Protein AF-A0A944II50-F1 (afdb_monomer)

Nearest PDB structures (foldseek):
  5oeb-assembly3_C  TM=6.069E-01  e=7.121E-01  Deep-sea thermophilic phage D6E
  5oeb-assembly6_F  TM=6.079E-01  e=7.121E-01  Deep-sea thermophilic phage D6E
  4qtq-assembly1_A  TM=7.076E-01  e=1.436E+00  Xanthomonas citri pv. citri str. 306
  5oea-assembly3_C  TM=6.097E-01  e=1.044E+00  Deep-sea thermophilic phage D6E
  8g5k-assembly1_B  TM=6.369E-01  e=2.549E+00  Homo sapiens

Solvent-accessible surface area (backbone atoms only — not comparable to full-atom values): 5826 Å² total; per-residue (Å²): 132,56,74,66,54,43,37,75,70,63,20,70,86,68,63,90,62,44,46,80,47,80,42,83,42,84,99,54,29,38,35,25,32,36,29,38,66,48,99,87,57,68,42,83,69,27,60,26,70,37,54,48,96,81,46,98,42,69,67,59,39,50,27,50,18,40,44,53,12,49,52,51,35,51,53,50,54,51,50,50,53,55,49,61,70,44,53,87,70,66,74,88,86,52,92,85,65,78,131

Secondary structure (DSSP, 8-state):
--HHHHHHTTPPP--TTEEEEEEEETTTEEEEEEEE--SSS-EEEEEEEEEGGG-S-HHHHHHHHHHHHHHHHHHHHHHHHHHHHHGGG-S---TT---

Mean predicted aligned error: 6.26 Å

Structure (mmCIF, N/CA/C/O backbone):
data_AF-A0A944II50-F1
#
_entry.id   AF-A0A944II50-F1
#
loop_
_atom_site.group_PDB
_atom_site.id
_atom_site.type_symbol
_atom_site.label_atom_id
_atom_site.label_alt_id
_atom_site.label_comp_id
_atom_site.label_asym_id
_atom_site.label_entity_id
_atom_site.label_seq_id
_atom_site.pdbx_PDB_ins_code
_atom_site.Cartn_x
_atom_site.Cartn_y
_atom_site.Cartn_z
_atom_site.occupancy
_atom_site.B_iso_or_equiv
_atom_site.auth_seq_id
_atom_site.auth_comp_id
_atom_site.auth_asym_id
_atom_site.auth_atom_id
_atom_site.pdbx_PDB_model_num
ATOM 1 N N . MET A 1 1 ? -0.038 9.306 -16.332 1.00 72.31 1 MET A N 1
ATOM 2 C CA . MET A 1 1 ? -0.564 7.952 -16.100 1.00 72.31 1 MET A CA 1
ATOM 3 C C . MET A 1 1 ? -1.698 8.065 -15.104 1.00 72.31 1 MET A C 1
ATOM 5 O O . MET A 1 1 ? -1.490 8.585 -14.011 1.00 72.31 1 MET A O 1
ATOM 9 N N . SER A 1 2 ? -2.900 7.718 -15.535 1.00 89.12 2 SER A N 1
ATOM 10 C CA . SER A 1 2 ? -4.102 7.690 -14.711 1.00 89.12 2 SER A CA 1
ATOM 11 C C . SER A 1 2 ? -4.146 6.419 -13.850 1.00 89.12 2 SER A C 1
ATOM 13 O O . SER A 1 2 ? -3.376 5.482 -14.064 1.00 89.12 2 SER A O 1
ATOM 15 N N . MET A 1 3 ? -5.071 6.367 -12.888 1.00 89.06 3 MET A N 1
ATOM 16 C CA . MET A 1 3 ? -5.393 5.128 -12.166 1.00 89.06 3 MET A CA 1
ATOM 17 C C . MET A 1 3 ? -5.808 4.011 -13.137 1.00 89.06 3 MET A C 1
ATOM 19 O O . MET A 1 3 ? -5.380 2.872 -12.981 1.00 89.06 3 MET A O 1
ATOM 23 N N . ALA A 1 4 ? -6.594 4.351 -14.165 1.00 91.75 4 ALA A N 1
ATOM 24 C CA . ALA A 1 4 ? -7.055 3.400 -15.171 1.00 91.75 4 ALA A CA 1
ATOM 25 C C . ALA A 1 4 ? -5.889 2.819 -15.983 1.00 91.75 4 ALA A C 1
ATOM 27 O O . ALA A 1 4 ? -5.878 1.624 -16.257 1.00 91.75 4 ALA A O 1
ATOM 28 N N . ASP A 1 5 ? -4.878 3.633 -16.296 1.00 93.94 5 ASP A N 1
ATOM 29 C CA . ASP A 1 5 ? -3.687 3.178 -17.021 1.00 93.94 5 ASP A CA 1
ATOM 30 C C . ASP A 1 5 ? -2.889 2.162 -16.185 1.00 93.94 5 ASP A C 1
ATOM 32 O O . ASP A 1 5 ? -2.428 1.153 -16.711 1.00 93.94 5 ASP A O 1
ATOM 36 N N . LEU A 1 6 ? -2.752 2.399 -14.872 1.00 92.88 6 LEU A N 1
ATOM 37 C CA . LEU A 1 6 ? -2.079 1.464 -13.963 1.00 92.88 6 LEU A CA 1
ATOM 38 C C . LEU A 1 6 ? -2.839 0.138 -13.853 1.00 92.88 6 LEU A C 1
ATOM 40 O O . LEU A 1 6 ? -2.221 -0.925 -13.875 1.00 92.88 6 LEU A O 1
ATOM 44 N N . VAL A 1 7 ? -4.169 0.193 -13.751 1.00 93.94 7 VAL A N 1
ATOM 45 C CA . VAL A 1 7 ? -5.015 -1.009 -13.704 1.00 93.94 7 VAL A CA 1
ATOM 46 C C . VAL A 1 7 ? -4.939 -1.777 -15.024 1.00 93.94 7 VAL A C 1
ATOM 48 O O . VAL A 1 7 ? -4.747 -2.991 -15.011 1.00 93.94 7 VAL A O 1
ATOM 51 N N . ALA A 1 8 ? -4.979 -1.081 -16.163 1.00 95.81 8 ALA A N 1
ATOM 52 C CA . ALA A 1 8 ? -4.788 -1.685 -17.481 1.00 95.81 8 ALA A CA 1
ATOM 53 C C . ALA A 1 8 ? -3.402 -2.341 -17.631 1.00 95.81 8 ALA A C 1
ATOM 55 O O . ALA A 1 8 ? -3.281 -3.374 -18.285 1.00 95.81 8 ALA A O 1
ATOM 56 N N . ALA A 1 9 ? -2.373 -1.793 -16.976 1.00 94.19 9 ALA A N 1
ATOM 57 C CA . ALA A 1 9 ? -1.037 -2.385 -16.896 1.00 94.19 9 ALA A CA 1
ATOM 58 C C . ALA A 1 9 ? -0.939 -3.570 -15.906 1.00 94.19 9 ALA A C 1
ATOM 60 O O . ALA A 1 9 ? 0.105 -4.212 -15.804 1.00 94.19 9 ALA A O 1
ATOM 61 N N . GLY A 1 10 ? -2.013 -3.892 -15.177 1.00 95.88 10 GLY A N 1
ATOM 62 C CA . GLY A 1 10 ? -2.092 -5.041 -14.273 1.00 95.88 10 GLY A CA 1
ATOM 63 C C . GLY A 1 10 ? -1.864 -4.721 -12.794 1.00 95.88 10 GLY A C 1
ATOM 64 O O . GLY A 1 10 ? -1.607 -5.648 -12.009 1.00 95.88 10 GLY A O 1
ATOM 65 N N . ALA A 1 11 ? -1.932 -3.445 -12.401 1.00 96.44 11 ALA A N 1
ATOM 66 C CA . ALA A 1 11 ? -2.069 -3.068 -10.999 1.00 96.44 11 ALA A CA 1
ATOM 67 C C . ALA A 1 11 ? -3.472 -3.450 -10.479 1.00 96.44 11 ALA A C 1
ATOM 69 O O . ALA A 1 11 ? -4.441 -3.387 -11.234 1.00 96.44 11 ALA A O 1
ATOM 70 N N . PRO A 1 12 ? -3.612 -3.836 -9.201 1.00 96.69 12 PRO A N 1
ATOM 71 C CA . PRO A 1 12 ? -4.924 -4.087 -8.614 1.00 96.69 12 PRO A CA 1
ATOM 72 C C . PRO A 1 12 ? -5.816 -2.840 -8.612 1.00 96.69 12 PRO A C 1
ATOM 74 O O . PRO A 1 12 ? -5.341 -1.721 -8.420 1.00 96.69 12 PRO A O 1
ATOM 77 N N . GLU A 1 13 ? -7.125 -3.037 -8.746 1.00 96.25 13 GLU A N 1
ATOM 78 C CA . GLU A 1 13 ? -8.083 -1.992 -8.390 1.00 96.25 13 GLU A CA 1
ATOM 79 C C . GLU A 1 13 ? -8.056 -1.746 -6.876 1.00 96.25 13 GLU A C 1
ATOM 81 O O . GLU A 1 13 ? -7.786 -2.647 -6.076 1.00 96.25 13 GLU A O 1
ATOM 86 N N . LEU A 1 14 ? -8.323 -0.502 -6.482 1.00 94.25 14 LEU A N 1
ATOM 87 C CA . LEU A 1 14 ? -8.368 -0.089 -5.084 1.00 94.25 14 LEU A CA 1
ATOM 88 C C . LEU A 1 14 ? -9.811 0.226 -4.666 1.00 94.25 14 LEU A C 1
ATOM 90 O O . LEU A 1 14 ? -10.623 0.583 -5.520 1.00 94.25 14 LEU A O 1
ATOM 94 N N . PRO A 1 15 ? -10.133 0.133 -3.361 1.00 92.62 15 PRO A N 1
ATOM 95 C CA . PRO A 1 15 ? -11.413 0.589 -2.832 1.00 92.62 15 PRO A CA 1
ATOM 96 C C . PRO A 1 15 ? -11.717 2.045 -3.197 1.00 92.62 15 PRO A C 1
ATOM 98 O O . PRO A 1 15 ? -10.814 2.855 -3.423 1.00 92.62 15 PRO A O 1
ATOM 101 N N . GLU A 1 16 ? -13.002 2.393 -3.188 1.00 92.81 16 GLU A N 1
ATOM 102 C CA . GLU A 1 16 ? -13.439 3.769 -3.409 1.00 92.81 16 GLU A CA 1
ATOM 103 C C . GLU A 1 16 ? -12.759 4.739 -2.426 1.00 92.81 16 GLU A C 1
ATOM 105 O O . GLU A 1 16 ? -12.577 4.447 -1.243 1.00 92.81 16 GLU A O 1
ATOM 110 N N . GLY A 1 17 ? -12.349 5.902 -2.939 1.00 93.75 17 GLY A N 1
ATOM 111 C CA . GLY A 1 17 ? -11.618 6.910 -2.174 1.00 93.75 17 GLY A CA 1
ATOM 112 C C . GLY A 1 17 ? -10.135 6.592 -1.973 1.00 93.75 17 GLY A C 1
ATOM 113 O O . GLY A 1 17 ? -9.439 7.383 -1.340 1.00 93.75 17 GLY A O 1
ATOM 114 N N . TRP A 1 18 ? -9.614 5.474 -2.486 1.00 95.75 18 TRP A N 1
ATOM 115 C CA . TRP A 1 18 ? -8.182 5.166 -2.456 1.00 95.75 18 TRP A CA 1
ATOM 116 C C . TRP A 1 18 ? -7.533 5.378 -3.828 1.00 95.75 18 TRP A C 1
ATOM 118 O O . TRP A 1 18 ? -8.176 5.255 -4.867 1.00 95.75 18 TRP A O 1
ATOM 128 N N . PHE A 1 19 ? -6.241 5.705 -3.845 1.00 96.56 19 PHE A N 1
ATOM 129 C CA . PHE A 1 19 ? -5.486 5.929 -5.079 1.00 96.56 19 PHE A CA 1
ATOM 130 C C . PHE A 1 19 ? -3.999 5.599 -4.926 1.00 96.56 19 PHE A C 1
ATOM 132 O O . PHE A 1 19 ? -3.442 5.648 -3.825 1.00 96.56 19 PHE A O 1
ATOM 139 N N . TYR A 1 20 ? -3.340 5.301 -6.048 1.00 96.94 20 TYR A N 1
ATOM 140 C CA . TYR A 1 20 ? -1.888 5.147 -6.101 1.00 96.94 20 TYR A CA 1
ATOM 141 C C . TYR A 1 20 ? -1.180 6.499 -6.213 1.00 96.94 20 TYR A C 1
ATOM 143 O O . TYR A 1 20 ? -1.574 7.368 -6.990 1.00 96.94 20 TYR A O 1
ATOM 151 N N . ARG A 1 21 ? -0.067 6.652 -5.495 1.00 96.25 21 ARG A N 1
ATOM 152 C CA . ARG A 1 21 ? 0.908 7.723 -5.705 1.00 96.25 21 ARG A CA 1
ATOM 153 C C . ARG A 1 21 ? 2.261 7.099 -6.014 1.00 96.25 21 ARG A C 1
ATOM 155 O O . ARG A 1 21 ? 2.876 6.486 -5.147 1.00 96.25 21 ARG A O 1
ATOM 162 N N . VAL A 1 22 ? 2.715 7.280 -7.248 1.00 95.19 22 VAL A N 1
ATOM 163 C CA . VAL A 1 22 ? 4.018 6.808 -7.725 1.00 95.19 22 VAL A CA 1
ATOM 164 C C . VAL A 1 22 ? 5.017 7.956 -7.624 1.00 95.19 22 VAL A C 1
ATOM 166 O O . VAL A 1 22 ? 4.767 9.047 -8.134 1.00 95.19 22 VAL A O 1
ATOM 169 N N . MET A 1 23 ? 6.138 7.732 -6.949 1.00 94.19 23 MET A N 1
ATOM 170 C CA . MET A 1 23 ? 7.194 8.725 -6.766 1.00 94.19 23 MET A CA 1
ATOM 171 C C . MET A 1 23 ? 8.546 8.100 -7.058 1.00 94.19 23 MET A C 1
ATOM 173 O O . MET A 1 23 ? 8.822 6.981 -6.639 1.00 94.19 23 MET A O 1
ATOM 177 N N . ARG A 1 24 ? 9.409 8.846 -7.742 1.00 91.06 24 ARG A N 1
ATOM 178 C CA . ARG A 1 24 ? 10.818 8.478 -7.860 1.00 91.06 24 ARG A CA 1
ATOM 179 C C . ARG A 1 24 ? 11.503 8.753 -6.523 1.00 91.06 24 ARG A C 1
ATOM 181 O O . ARG A 1 24 ? 11.356 9.848 -5.984 1.00 91.06 24 ARG A O 1
ATOM 188 N N . GLU A 1 25 ? 12.244 7.784 -6.005 1.00 85.44 25 GLU A N 1
ATOM 189 C CA . GLU A 1 25 ? 12.934 7.894 -4.718 1.00 85.44 25 GLU A CA 1
ATOM 190 C C . GLU A 1 25 ? 14.407 7.496 -4.887 1.00 85.44 25 GLU A C 1
ATOM 192 O O . GLU A 1 25 ? 14.702 6.478 -5.508 1.00 85.44 25 GLU A O 1
ATOM 197 N N . TYR A 1 26 ? 15.307 8.365 -4.405 1.00 68.19 26 TYR A N 1
ATOM 198 C CA . TYR A 1 26 ? 16.779 8.303 -4.452 1.00 68.19 26 TYR A CA 1
ATOM 199 C C . TYR A 1 26 ? 17.413 7.464 -5.585 1.00 68.19 26 TYR A C 1
ATOM 201 O O . TYR A 1 26 ? 17.591 6.254 -5.477 1.00 68.19 26 TYR A O 1
ATOM 209 N N . GLY A 1 27 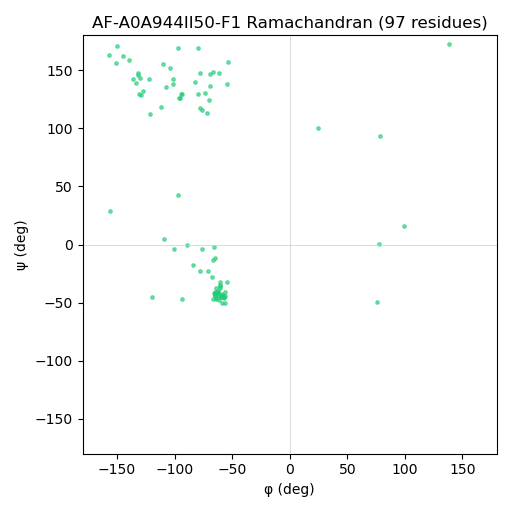? 17.870 8.147 -6.641 1.00 71.62 27 GLY A N 1
ATOM 210 C CA . GLY A 1 27 ? 18.871 7.655 -7.601 1.00 71.62 27 GLY A CA 1
ATOM 211 C C . GLY A 1 27 ? 18.394 6.630 -8.635 1.00 71.62 27 GLY A C 1
ATOM 212 O O . GLY A 1 27 ? 18.638 6.843 -9.819 1.00 71.62 27 GLY A O 1
ATOM 213 N N . ALA A 1 28 ? 17.705 5.562 -8.223 1.00 79.44 28 ALA A N 1
ATOM 214 C CA . ALA A 1 28 ? 17.450 4.400 -9.086 1.00 79.44 28 ALA A CA 1
ATOM 215 C C . ALA A 1 28 ? 16.216 3.564 -8.681 1.00 79.44 28 ALA A C 1
ATOM 217 O O . ALA A 1 28 ? 16.200 2.351 -8.879 1.00 79.44 28 ALA A O 1
ATOM 218 N N . GLY A 1 29 ? 15.195 4.159 -8.056 1.00 88.19 29 GLY A N 1
ATOM 219 C CA . GLY A 1 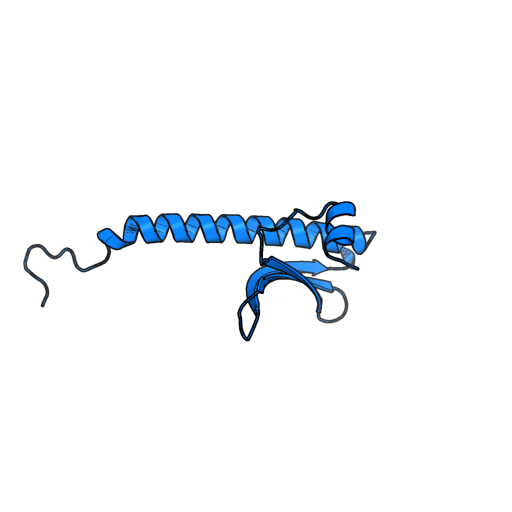29 ? 14.002 3.414 -7.649 1.00 88.19 29 GLY A CA 1
ATOM 220 C C . GLY A 1 29 ? 12.716 4.229 -7.624 1.00 88.19 29 GLY A C 1
ATOM 221 O O . GLY A 1 29 ? 12.712 5.457 -7.765 1.00 88.19 29 GLY A O 1
ATOM 222 N N . TYR A 1 30 ? 11.609 3.515 -7.434 1.00 93.81 30 TYR A N 1
ATOM 223 C CA . TYR A 1 30 ? 10.273 4.082 -7.315 1.00 93.81 30 TYR A CA 1
ATOM 224 C C . TYR A 1 30 ? 9.590 3.588 -6.046 1.00 93.81 30 TYR A C 1
ATOM 226 O O . TYR A 1 30 ? 9.529 2.391 -5.770 1.00 93.81 30 TYR A O 1
ATOM 234 N N . LYS A 1 31 ? 9.018 4.533 -5.303 1.00 95.44 31 LYS A N 1
ATOM 235 C CA . LYS A 1 31 ? 8.072 4.280 -4.222 1.00 95.44 31 LYS A CA 1
ATOM 236 C C . LYS A 1 31 ? 6.658 4.370 -4.775 1.00 95.44 31 LYS A C 1
ATOM 238 O O . LYS A 1 31 ? 6.289 5.364 -5.400 1.00 95.44 31 LYS A O 1
ATOM 243 N N . VAL A 1 32 ? 5.851 3.355 -4.503 1.00 96.88 32 VAL A N 1
ATOM 244 C CA . VAL A 1 32 ? 4.412 3.368 -4.758 1.00 96.88 32 VAL A CA 1
ATOM 245 C C . VAL A 1 32 ? 3.686 3.362 -3.426 1.00 96.88 32 VAL A C 1
ATOM 247 O O . VAL A 1 32 ? 3.811 2.425 -2.641 1.00 96.88 32 VAL A O 1
ATOM 250 N N . GLU A 1 33 ? 2.914 4.409 -3.176 1.00 97.38 33 GLU A N 1
ATOM 251 C CA . GLU A 1 33 ? 2.022 4.520 -2.027 1.00 97.38 33 GLU A CA 1
ATOM 252 C C . GLU A 1 33 ? 0.584 4.226 -2.453 1.00 97.38 33 GLU A C 1
ATOM 254 O O . GLU A 1 33 ? 0.141 4.670 -3.510 1.00 97.38 33 GLU A O 1
ATOM 259 N N . ILE A 1 34 ? -0.170 3.546 -1.595 1.00 97.44 34 ILE A N 1
ATOM 260 C CA . ILE A 1 34 ? -1.632 3.573 -1.603 1.00 97.44 34 ILE A CA 1
ATOM 261 C C . ILE A 1 34 ? -2.055 4.620 -0.592 1.00 97.44 34 ILE A C 1
ATOM 263 O O . ILE A 1 34 ? -1.652 4.569 0.576 1.00 97.44 34 ILE A O 1
ATOM 267 N N . ARG A 1 35 ? -2.876 5.565 -1.035 1.00 96.75 35 ARG A N 1
ATOM 268 C CA . ARG A 1 35 ? -3.371 6.655 -0.204 1.00 96.75 35 ARG A CA 1
ATOM 269 C C . ARG A 1 35 ? -4.886 6.651 -0.161 1.00 96.75 35 ARG A C 1
ATOM 271 O O . ARG A 1 35 ? -5.534 6.407 -1.167 1.00 96.75 35 ARG A O 1
ATOM 278 N N . GLU A 1 36 ? -5.424 6.966 1.004 1.00 95.81 36 GLU A N 1
ATOM 279 C CA . GLU A 1 36 ? -6.843 7.218 1.222 1.00 95.81 36 GLU A CA 1
ATOM 280 C C . GLU A 1 36 ? -7.092 8.724 1.115 1.00 95.81 36 GLU A C 1
ATOM 282 O O . GLU A 1 36 ? -6.384 9.538 1.724 1.00 95.81 36 GLU A O 1
ATOM 287 N N . GLN A 1 37 ? -8.072 9.107 0.307 1.00 95.12 37 GLN A N 1
ATOM 288 C CA . GLN A 1 37 ? -8.487 10.484 0.113 1.00 95.12 37 GLN A CA 1
ATOM 289 C C . GLN A 1 37 ? -9.215 10.975 1.367 1.00 95.12 37 GLN A C 1
ATOM 291 O O . GLN A 1 37 ? -10.298 10.512 1.708 1.00 95.12 37 GLN A O 1
ATOM 296 N N . GLY A 1 38 ? -8.607 11.933 2.064 1.00 90.88 38 GLY A N 1
ATOM 297 C CA . GLY A 1 38 ? -9.255 12.663 3.149 1.00 90.88 38 GLY A CA 1
ATOM 298 C C . GLY A 1 38 ? -9.819 13.999 2.669 1.00 90.88 38 GLY A C 1
ATOM 299 O O . GLY A 1 38 ? -9.504 14.470 1.578 1.00 90.88 38 GLY A O 1
ATOM 300 N N . ARG A 1 39 ? -10.620 14.650 3.522 1.00 85.56 39 ARG A N 1
ATOM 301 C CA . ARG 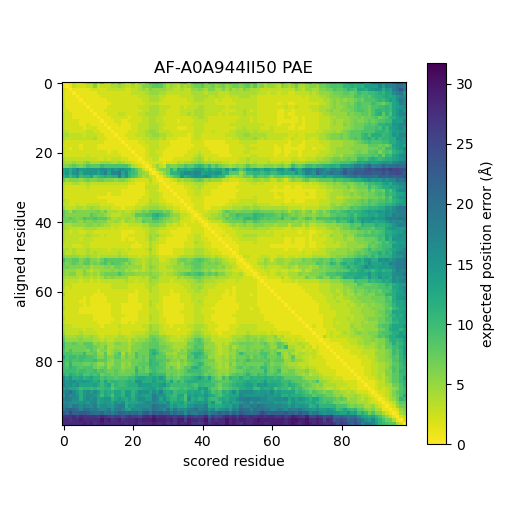A 1 39 ? -11.210 15.973 3.233 1.00 85.56 39 ARG A CA 1
ATOM 302 C C . ARG A 1 39 ? -10.178 17.080 3.003 1.00 85.56 39 ARG A C 1
ATOM 304 O O . ARG A 1 39 ? -10.444 17.986 2.226 1.00 85.56 39 ARG A O 1
ATOM 311 N N . VAL A 1 40 ? -9.051 17.035 3.716 1.00 87.75 40 VAL A N 1
ATOM 312 C CA . VAL A 1 40 ? -8.020 18.094 3.683 1.00 87.75 40 VAL A CA 1
ATOM 313 C C . VAL A 1 40 ? -6.683 17.545 3.195 1.00 87.75 40 VAL A C 1
ATOM 315 O O . VAL A 1 40 ? -6.048 18.132 2.328 1.00 87.75 40 VAL A O 1
ATOM 318 N N . PHE A 1 41 ? -6.275 16.386 3.711 1.00 91.12 41 PHE A N 1
ATOM 319 C CA . PHE A 1 41 ? -5.051 15.707 3.304 1.00 91.12 41 PHE A CA 1
ATOM 320 C C . PHE A 1 41 ? -5.342 14.239 3.024 1.00 91.12 41 PHE A C 1
ATOM 322 O O . PHE A 1 41 ? -6.193 13.630 3.673 1.00 91.12 41 PHE A O 1
ATOM 329 N N . SER A 1 42 ? -4.617 13.662 2.069 1.00 94.19 42 SER A N 1
ATOM 330 C CA . SER A 1 42 ? -4.622 12.215 1.872 1.00 94.19 42 SER A CA 1
ATOM 331 C C . SER A 1 42 ? -3.744 11.537 2.919 1.00 94.19 42 SER A C 1
ATOM 333 O O . SER A 1 42 ? -2.714 12.085 3.323 1.00 94.19 42 SER A O 1
ATOM 335 N N . ARG A 1 43 ? -4.114 10.328 3.331 1.00 94.06 43 ARG A N 1
ATOM 336 C CA . ARG A 1 43 ? -3.373 9.516 4.301 1.00 94.06 43 ARG A CA 1
ATOM 337 C C . ARG A 1 43 ? -2.690 8.355 3.591 1.00 94.06 43 ARG A C 1
ATOM 339 O O . ARG A 1 43 ? -3.323 7.680 2.792 1.00 94.06 43 ARG A O 1
ATOM 346 N N . GLU A 1 44 ? -1.425 8.086 3.906 1.00 95.56 44 GLU A N 1
ATOM 347 C CA . GLU A 1 44 ? -0.763 6.863 3.437 1.00 95.56 44 GLU A CA 1
ATOM 348 C C . GLU A 1 44 ? -1.362 5.637 4.151 1.00 95.56 44 GLU A C 1
ATOM 350 O O . GLU A 1 44 ? -1.401 5.573 5.384 1.00 95.56 44 GLU A O 1
ATOM 355 N N . VAL A 1 45 ? -1.850 4.670 3.375 1.00 94.12 45 VAL A N 1
ATOM 356 C CA . VAL A 1 45 ? -2.404 3.399 3.864 1.00 94.12 45 VAL A CA 1
ATOM 357 C C . VAL A 1 45 ? -1.320 2.329 3.887 1.00 94.12 45 VAL A C 1
ATOM 359 O O . VAL A 1 45 ? -1.162 1.617 4.883 1.00 94.12 45 VAL A O 1
ATOM 362 N N . ALA A 1 46 ? -0.564 2.228 2.797 1.00 96.44 46 ALA A N 1
ATOM 363 C CA . ALA A 1 46 ? 0.547 1.307 2.614 1.00 96.44 46 ALA A CA 1
ATOM 364 C C . ALA A 1 46 ? 1.490 1.852 1.540 1.00 96.44 46 ALA A C 1
ATOM 366 O O . ALA A 1 46 ? 1.108 2.707 0.745 1.00 96.44 46 ALA A O 1
ATOM 367 N N . TYR A 1 47 ? 2.706 1.324 1.488 1.00 96.31 47 TYR A N 1
ATOM 368 C CA . TYR A 1 47 ? 3.626 1.601 0.397 1.00 96.31 47 TYR A CA 1
ATOM 369 C C . TYR A 1 47 ? 4.474 0.376 0.076 1.00 96.31 47 TYR A C 1
ATOM 371 O O . TYR A 1 47 ? 4.612 -0.546 0.889 1.00 96.31 47 TYR A O 1
ATOM 379 N N . ALA A 1 48 ? 5.068 0.399 -1.105 1.00 96.38 48 ALA A N 1
ATOM 380 C CA . ALA A 1 48 ? 6.122 -0.498 -1.528 1.00 96.38 48 ALA A CA 1
ATOM 381 C C . ALA A 1 48 ? 7.176 0.282 -2.316 1.00 96.38 48 ALA A C 1
ATOM 383 O O . ALA A 1 48 ? 6.904 1.372 -2.816 1.00 96.38 48 ALA A O 1
ATOM 384 N N . TRP A 1 49 ? 8.381 -0.266 -2.396 1.00 95.19 49 TRP A N 1
ATOM 385 C CA . TRP A 1 49 ? 9.482 0.3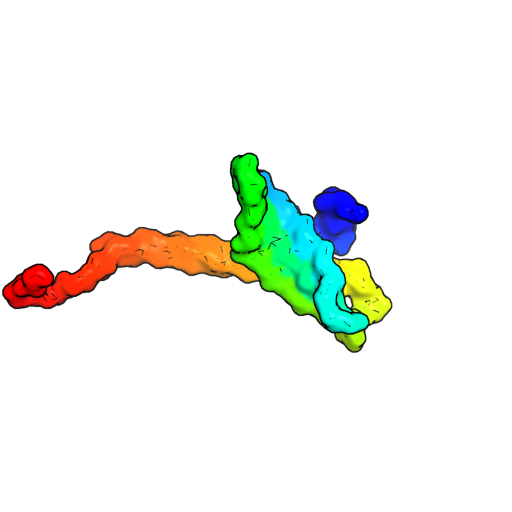26 -3.143 1.00 95.19 49 TRP A CA 1
ATOM 386 C C . TRP A 1 49 ? 10.089 -0.732 -4.055 1.00 95.19 49 TRP A C 1
ATOM 388 O O . TRP A 1 49 ? 10.155 -1.904 -3.676 1.00 95.19 49 TRP A O 1
ATOM 398 N N . VAL A 1 50 ? 10.501 -0.309 -5.242 1.00 93.62 50 VAL A N 1
ATOM 399 C CA . VAL A 1 50 ? 11.182 -1.134 -6.240 1.00 93.62 50 VAL A CA 1
ATOM 400 C C . VAL A 1 50 ? 12.417 -0.412 -6.753 1.00 93.62 50 VAL A C 1
ATOM 402 O O . VAL A 1 50 ? 12.426 0.814 -6.884 1.00 93.62 50 VAL A O 1
ATOM 405 N N . GLN A 1 51 ? 13.448 -1.192 -7.059 1.00 91.88 51 GLN A N 1
ATOM 406 C CA . GLN A 1 51 ? 14.691 -0.714 -7.647 1.00 91.88 51 GLN A CA 1
ATOM 407 C C . GLN A 1 51 ? 14.699 -1.003 -9.144 1.00 91.88 51 GLN A C 1
ATOM 409 O O . GLN A 1 51 ? 14.342 -2.104 -9.545 1.00 91.88 51 GLN A O 1
ATOM 414 N N . GLU A 1 52 ? 15.158 -0.048 -9.946 1.00 85.50 52 GLU A N 1
ATOM 415 C CA . GLU A 1 52 ? 15.268 -0.168 -11.404 1.00 85.50 52 GLU A CA 1
ATOM 416 C C . GLU A 1 52 ? 16.122 -1.367 -11.822 1.00 85.50 52 GLU A C 1
ATOM 418 O O . GLU A 1 52 ? 15.697 -2.159 -12.647 1.00 85.50 52 GLU A O 1
ATOM 423 N N . GLY A 1 53 ? 17.268 -1.588 -11.171 1.00 86.25 53 GLY A N 1
ATOM 424 C CA . GLY A 1 53 ? 18.187 -2.675 -11.531 1.00 86.25 53 GLY A CA 1
ATOM 425 C C . GLY A 1 53 ? 17.662 -4.104 -11.325 1.00 86.25 53 GLY A C 1
ATOM 426 O O . GLY A 1 53 ? 18.390 -5.047 -11.616 1.00 86.25 53 GLY A O 1
ATOM 427 N N . HIS A 1 54 ? 16.449 -4.287 -10.795 1.00 88.50 54 HIS A N 1
ATOM 428 C CA . HIS A 1 54 ? 15.817 -5.602 -10.636 1.00 88.50 54 HIS A CA 1
ATOM 429 C C . HIS A 1 54 ? 14.779 -5.916 -11.722 1.00 88.50 54 HIS A C 1
ATOM 431 O O . HIS A 1 54 ? 14.215 -7.009 -11.701 1.00 88.50 54 HIS A O 1
ATOM 437 N N . PHE A 1 55 ? 14.503 -4.977 -12.629 1.00 90.56 55 PHE A N 1
ATOM 438 C CA . PHE A 1 55 ? 13.473 -5.114 -13.653 1.00 90.56 55 PHE A CA 1
ATOM 439 C C . PHE A 1 55 ? 13.996 -4.625 -15.002 1.00 90.56 55 PHE A C 1
ATOM 441 O O . PHE A 1 55 ? 14.696 -3.619 -15.075 1.00 90.56 55 PHE A O 1
ATOM 448 N N . ASP A 1 56 ? 13.606 -5.309 -16.074 1.00 89.12 56 ASP A N 1
ATOM 449 C CA . ASP A 1 56 ? 13.943 -4.893 -17.440 1.00 89.12 56 ASP A CA 1
ATOM 450 C C . ASP A 1 56 ? 13.042 -3.740 -17.927 1.00 89.12 56 ASP A C 1
ATOM 452 O O . ASP A 1 56 ? 13.419 -2.974 -18.814 1.00 89.12 56 ASP A O 1
ATOM 456 N N . ASP A 1 57 ? 11.856 -3.595 -17.325 1.00 90.69 57 ASP A N 1
ATOM 457 C CA . ASP A 1 57 ? 10.879 -2.544 -17.606 1.00 90.69 57 ASP A CA 1
ATOM 458 C C . ASP A 1 57 ? 10.391 -1.874 -16.313 1.00 90.69 57 ASP A C 1
ATOM 460 O O . ASP A 1 57 ? 9.917 -2.509 -15.365 1.00 90.69 57 ASP A O 1
ATOM 464 N N . MET A 1 58 ? 10.445 -0.542 -16.291 1.00 88.88 58 MET A N 1
ATOM 465 C CA . MET A 1 58 ? 9.983 0.245 -15.151 1.00 88.88 58 MET A CA 1
ATOM 466 C C . MET A 1 58 ? 8.465 0.256 -14.995 1.00 88.88 58 MET A C 1
ATOM 468 O O . MET A 1 58 ? 7.977 0.474 -13.883 1.00 88.88 58 MET A O 1
ATOM 472 N N . THR A 1 59 ? 7.705 -0.006 -16.061 1.00 91.88 59 THR A N 1
ATOM 473 C CA . THR A 1 59 ? 6.251 -0.185 -15.952 1.00 91.88 59 THR A CA 1
ATOM 474 C C . THR A 1 59 ? 5.941 -1.445 -15.155 1.00 91.88 59 THR A C 1
ATOM 476 O O . THR A 1 59 ? 5.166 -1.387 -14.198 1.00 91.88 59 THR A O 1
ATOM 479 N N . GLU A 1 60 ? 6.608 -2.556 -15.478 1.00 92.38 60 GLU A N 1
ATOM 480 C CA . GLU A 1 60 ? 6.526 -3.796 -14.706 1.00 92.38 60 GLU A CA 1
ATOM 481 C C . GLU A 1 60 ? 6.940 -3.584 -13.243 1.00 92.38 60 GLU A C 1
ATOM 483 O O . GLU A 1 60 ? 6.214 -3.999 -12.336 1.00 92.38 60 GLU A O 1
ATOM 488 N N . ALA A 1 61 ? 8.039 -2.863 -12.996 1.00 93.44 61 ALA A N 1
ATOM 489 C CA . ALA A 1 61 ? 8.487 -2.540 -11.641 1.00 93.44 61 ALA A CA 1
ATOM 490 C C . ALA A 1 61 ? 7.402 -1.792 -10.841 1.00 93.44 61 ALA A C 1
ATOM 492 O O . ALA A 1 61 ? 7.098 -2.143 -9.696 1.00 93.44 61 ALA A O 1
ATOM 493 N N . VAL A 1 62 ? 6.769 -0.776 -11.438 1.00 94.62 62 VAL A N 1
ATOM 494 C CA . VAL A 1 62 ? 5.693 -0.007 -10.790 1.00 94.62 62 VAL A CA 1
ATOM 495 C C . VAL A 1 62 ? 4.465 -0.880 -10.531 1.00 94.62 62 VAL A C 1
ATOM 497 O O . VAL A 1 62 ? 3.923 -0.845 -9.426 1.00 94.62 62 VAL A O 1
ATOM 500 N N . VAL A 1 63 ? 4.043 -1.705 -11.492 1.00 96.31 63 VAL A N 1
ATOM 501 C CA . VAL A 1 63 ? 2.913 -2.636 -11.318 1.00 96.31 63 VAL A CA 1
ATOM 502 C C . VAL A 1 63 ? 3.203 -3.653 -10.212 1.00 96.31 63 VAL A C 1
ATOM 504 O O . VAL A 1 63 ? 2.340 -3.932 -9.372 1.00 96.31 63 VAL A O 1
ATOM 507 N N . HIS A 1 64 ? 4.431 -4.165 -10.153 1.00 96.12 64 HIS A N 1
ATOM 508 C CA . HIS A 1 64 ? 4.890 -5.040 -9.082 1.00 96.12 64 HIS A CA 1
ATOM 509 C C . HIS A 1 64 ? 4.802 -4.343 -7.713 1.00 96.12 64 HIS A C 1
ATOM 511 O O . HIS A 1 64 ? 4.243 -4.898 -6.761 1.00 96.12 64 HIS A O 1
ATOM 517 N N . ALA A 1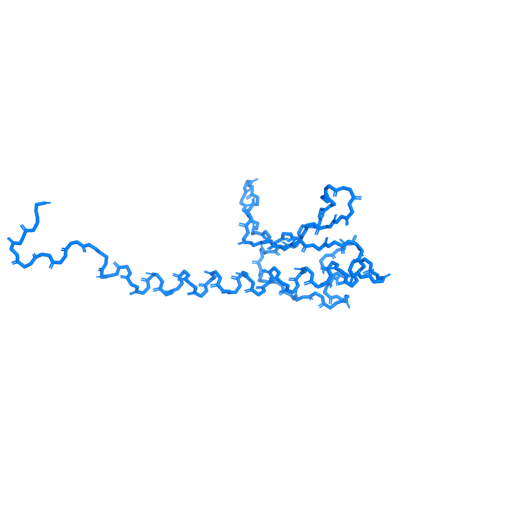 65 ? 5.251 -3.088 -7.619 1.00 96.31 65 ALA A N 1
ATOM 518 C CA . ALA A 1 65 ? 5.118 -2.281 -6.409 1.00 96.31 65 ALA A CA 1
ATOM 519 C C . ALA A 1 65 ? 3.647 -2.035 -6.020 1.00 96.31 65 ALA A C 1
ATOM 521 O O . ALA A 1 65 ? 3.308 -2.138 -4.838 1.00 96.31 65 ALA A O 1
ATOM 522 N N . CYS A 1 66 ? 2.753 -1.785 -6.985 1.00 97.44 66 CYS A N 1
ATOM 523 C CA . CYS A 1 66 ? 1.312 -1.650 -6.742 1.00 97.44 66 CYS A CA 1
ATOM 524 C C . CYS A 1 66 ? 0.719 -2.911 -6.097 1.00 97.44 66 CYS A C 1
ATOM 526 O O . CYS A 1 66 ? -0.036 -2.807 -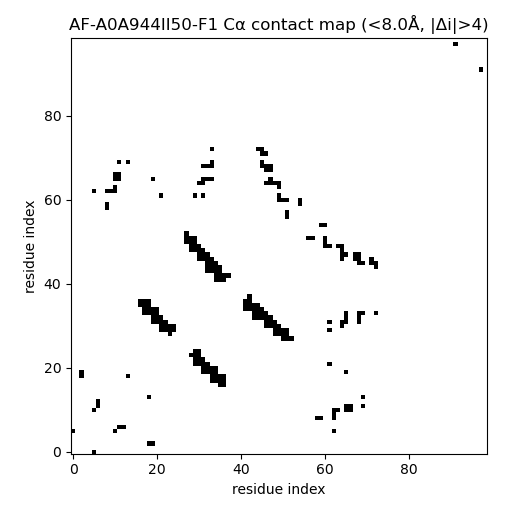5.126 1.00 97.44 66 CYS A O 1
ATOM 528 N N . ARG A 1 67 ? 1.084 -4.102 -6.594 1.00 97.62 67 ARG A N 1
ATOM 529 C CA . ARG A 1 67 ? 0.639 -5.393 -6.037 1.00 97.62 67 ARG A CA 1
ATOM 530 C C . ARG A 1 67 ? 1.150 -5.600 -4.613 1.00 97.62 67 ARG A C 1
ATOM 532 O O . ARG A 1 67 ? 0.365 -5.941 -3.729 1.00 97.62 67 ARG A O 1
ATOM 539 N N . MET A 1 68 ? 2.433 -5.326 -4.367 1.00 97.06 68 MET A N 1
ATOM 540 C CA . MET A 1 68 ? 3.014 -5.406 -3.022 1.00 97.06 68 MET A CA 1
ATOM 541 C C . MET A 1 68 ? 2.332 -4.450 -2.038 1.00 97.06 68 MET A C 1
ATOM 543 O O . MET A 1 68 ? 2.010 -4.837 -0.914 1.00 97.06 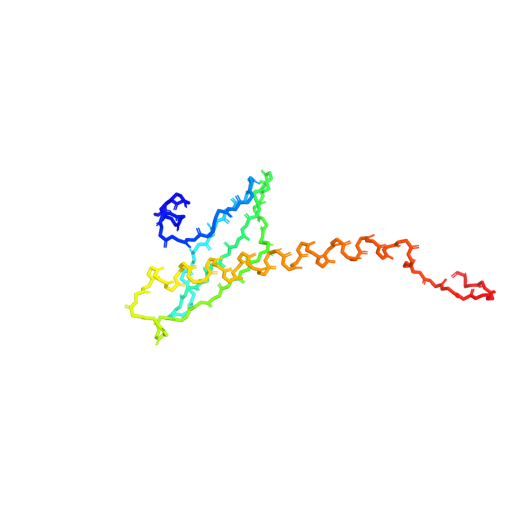68 MET A O 1
ATOM 547 N N . ALA A 1 69 ? 2.099 -3.200 -2.448 1.00 96.88 69 ALA A N 1
ATOM 548 C CA . ALA A 1 69 ? 1.430 -2.211 -1.613 1.00 96.88 69 ALA A CA 1
ATOM 549 C C . ALA A 1 69 ? -0.016 -2.630 -1.299 1.00 96.88 69 ALA A C 1
ATOM 551 O O . ALA A 1 69 ? -0.442 -2.507 -0.150 1.00 96.88 69 ALA A O 1
ATOM 552 N N . ALA A 1 70 ? -0.746 -3.168 -2.283 1.00 95.69 70 ALA A N 1
ATOM 553 C CA . ALA A 1 70 ? -2.120 -3.641 -2.109 1.00 95.69 70 ALA A CA 1
ATOM 554 C C . ALA A 1 70 ? -2.201 -4.832 -1.146 1.00 95.69 70 ALA A C 1
ATOM 556 O O . ALA A 1 70 ? -3.032 -4.816 -0.237 1.00 95.69 70 ALA A O 1
ATOM 557 N N . GLY A 1 71 ? -1.291 -5.806 -1.270 1.00 95.62 71 GLY A N 1
ATOM 558 C CA . GLY A 1 71 ? -1.182 -6.917 -0.318 1.00 95.62 71 GLY A CA 1
ATOM 559 C C . GLY A 1 71 ? -0.976 -6.419 1.114 1.00 95.62 71 GLY A C 1
ATOM 560 O O . GLY A 1 71 ? -1.767 -6.721 2.003 1.00 95.62 71 GLY A O 1
ATOM 561 N N . ARG A 1 72 ? -0.004 -5.517 1.318 1.00 94.75 72 ARG A N 1
ATOM 562 C CA . ARG A 1 72 ? 0.260 -4.899 2.632 1.00 94.75 72 ARG A CA 1
ATOM 563 C C . ARG A 1 72 ? -0.934 -4.112 3.180 1.00 94.75 72 ARG A C 1
ATOM 565 O O . ARG A 1 72 ? -1.139 -4.075 4.395 1.00 94.75 72 ARG A O 1
ATOM 572 N N . ALA A 1 73 ? -1.699 -3.443 2.317 1.00 92.31 73 ALA A N 1
ATOM 573 C CA . ALA A 1 73 ? -2.916 -2.740 2.718 1.00 92.31 73 ALA A CA 1
ATOM 574 C C . ALA A 1 73 ? -3.994 -3.725 3.204 1.00 92.31 73 ALA A C 1
ATOM 576 O O . ALA A 1 73 ? -4.614 -3.477 4.242 1.00 92.31 73 ALA A O 1
ATOM 577 N N . GLY A 1 74 ? -4.160 -4.854 2.507 1.00 89.12 74 GLY A N 1
ATOM 578 C CA . GLY A 1 74 ? -5.029 -5.960 2.916 1.00 89.12 74 GLY A CA 1
ATOM 579 C C . GLY A 1 74 ? -4.636 -6.537 4.277 1.00 89.12 74 GLY A C 1
ATOM 580 O O . GLY A 1 74 ? -5.471 -6.587 5.183 1.00 89.12 74 GLY A O 1
ATOM 581 N N . ASP A 1 75 ? -3.352 -6.852 4.460 1.00 88.00 75 ASP A N 1
ATOM 582 C CA . ASP A 1 75 ? -2.812 -7.393 5.715 1.00 88.00 75 ASP A CA 1
ATOM 583 C C . ASP A 1 75 ? -3.028 -6.427 6.889 1.00 88.00 75 ASP A C 1
ATOM 585 O O . ASP A 1 75 ? -3.460 -6.822 7.974 1.00 88.00 75 ASP A O 1
ATOM 589 N N . ARG A 1 76 ? -2.786 -5.123 6.681 1.00 83.94 76 ARG A N 1
ATOM 590 C CA . ARG A 1 76 ? -3.042 -4.088 7.699 1.00 83.94 76 ARG A CA 1
ATOM 591 C C . ARG A 1 76 ? -4.522 -3.981 8.048 1.00 83.94 76 ARG A C 1
ATOM 593 O O . ARG A 1 76 ? -4.850 -3.808 9.223 1.00 83.94 76 ARG A O 1
ATOM 600 N N . ALA A 1 77 ? -5.413 -4.050 7.061 1.00 81.75 77 ALA A N 1
ATOM 601 C CA . ALA A 1 77 ? -6.851 -4.025 7.305 1.00 81.75 77 ALA A CA 1
ATOM 602 C C . ALA A 1 77 ? -7.298 -5.255 8.108 1.00 81.75 77 ALA A C 1
ATOM 604 O O . ALA A 1 77 ? -8.079 -5.126 9.052 1.00 81.75 77 ALA A O 1
ATOM 605 N N . GLU A 1 78 ? -6.763 -6.435 7.792 1.00 84.69 78 GLU A N 1
ATOM 606 C CA . GLU A 1 78 ? -7.026 -7.659 8.544 1.00 84.69 78 GLU A CA 1
ATOM 607 C C . GLU A 1 78 ? -6.509 -7.578 9.983 1.00 84.69 78 GLU A C 1
ATOM 609 O O . GLU A 1 78 ? -7.258 -7.869 10.917 1.00 84.69 78 GLU A O 1
ATOM 614 N N . LEU A 1 79 ? -5.269 -7.123 10.181 1.00 81.69 79 LEU A N 1
ATOM 615 C CA . LEU A 1 79 ? -4.697 -6.911 11.510 1.00 81.69 79 LEU A CA 1
ATOM 616 C C . LEU A 1 79 ? -5.557 -5.952 12.339 1.00 81.69 79 LEU A C 1
ATOM 618 O O . LEU A 1 79 ? -5.875 -6.261 13.484 1.00 81.69 79 LEU A O 1
ATOM 622 N N . ARG A 1 80 ? -6.007 -4.829 11.761 1.00 82.56 80 ARG A N 1
ATOM 623 C CA . ARG A 1 80 ? -6.921 -3.897 12.448 1.00 82.56 80 ARG A CA 1
ATOM 624 C C . ARG A 1 80 ? -8.226 -4.569 12.866 1.00 82.56 80 ARG A C 1
ATOM 626 O O . ARG A 1 80 ? -8.670 -4.345 13.987 1.00 82.56 80 ARG A O 1
ATOM 633 N N . ARG A 1 81 ? -8.823 -5.409 12.011 1.00 83.94 81 ARG A N 1
ATOM 634 C CA . ARG A 1 81 ? -10.028 -6.179 12.372 1.00 83.94 81 ARG A CA 1
ATOM 635 C C . ARG A 1 81 ? -9.759 -7.136 13.536 1.00 83.94 81 ARG A C 1
ATOM 637 O O . ARG A 1 81 ? -10.571 -7.200 14.454 1.00 83.94 81 ARG A O 1
ATOM 644 N N . LYS A 1 82 ? -8.619 -7.838 13.525 1.00 85.19 82 LYS A N 1
ATOM 645 C CA . LYS A 1 82 ? -8.206 -8.733 14.621 1.00 85.19 82 LYS A CA 1
ATOM 646 C C . LYS A 1 82 ? -8.035 -7.969 15.936 1.00 85.19 82 LYS A C 1
ATOM 648 O O . LYS A 1 82 ? -8.601 -8.381 16.942 1.00 85.19 82 LYS A O 1
ATOM 653 N N . PHE A 1 83 ? -7.335 -6.833 15.925 1.00 86.12 83 PHE A N 1
ATOM 654 C CA . PHE A 1 83 ? -7.174 -5.991 17.117 1.00 86.12 83 PHE A CA 1
ATOM 655 C C . PHE A 1 83 ? -8.504 -5.425 17.622 1.00 86.12 83 PHE A C 1
ATOM 657 O O . PHE A 1 83 ? -8.764 -5.476 18.818 1.00 86.12 83 PHE A O 1
ATOM 664 N N . ALA A 1 84 ? -9.390 -4.970 16.733 1.00 87.62 84 ALA A N 1
ATOM 665 C CA . ALA A 1 84 ? -10.717 -4.498 17.127 1.00 87.62 84 ALA A CA 1
ATOM 666 C C . ALA A 1 84 ? -11.551 -5.597 17.812 1.00 87.62 84 ALA A C 1
ATOM 668 O O . ALA A 1 84 ? -12.250 -5.324 18.784 1.00 87.62 84 ALA A O 1
ATOM 669 N N . ALA A 1 85 ? -11.442 -6.850 17.358 1.00 86.50 85 ALA A N 1
ATOM 670 C CA . ALA A 1 85 ? -12.088 -7.986 18.019 1.00 86.50 85 ALA A CA 1
ATOM 671 C C . ALA A 1 85 ? -11.493 -8.287 19.409 1.00 86.50 85 ALA A C 1
ATOM 673 O O . ALA A 1 85 ? -12.196 -8.808 20.279 1.00 86.50 85 ALA A O 1
ATOM 674 N N . LEU A 1 86 ? -10.215 -7.952 19.620 1.00 89.06 86 LEU A N 1
ATOM 675 C CA . LEU A 1 86 ? -9.526 -8.106 20.900 1.00 89.06 86 LEU A CA 1
ATOM 676 C C . LEU A 1 86 ? -9.749 -6.941 21.868 1.00 89.06 8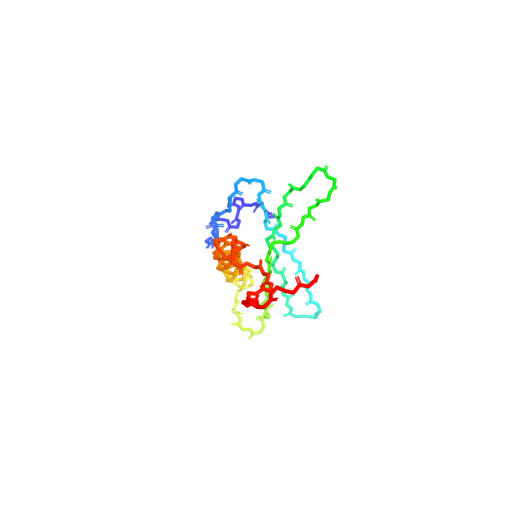6 LEU A C 1
ATOM 678 O O . LEU A 1 86 ? -9.556 -7.140 23.061 1.00 89.06 86 LEU A O 1
ATOM 682 N N . ALA A 1 87 ? -10.208 -5.777 21.400 1.00 86.31 87 ALA A N 1
ATOM 683 C CA . ALA A 1 87 ? -10.383 -4.576 22.224 1.00 86.31 87 ALA A CA 1
ATOM 684 C C . ALA A 1 87 ? -11.255 -4.811 23.472 1.00 86.31 87 ALA A C 1
ATOM 686 O O . ALA A 1 87 ? -11.013 -4.237 24.526 1.00 86.31 87 ALA A O 1
ATOM 687 N N . ARG A 1 88 ? -12.240 -5.718 23.398 1.00 83.81 88 ARG A N 1
ATOM 688 C CA . ARG A 1 88 ? -13.079 -6.095 24.555 1.00 83.81 88 ARG A CA 1
ATOM 689 C C . ARG A 1 88 ? -12.330 -6.834 25.673 1.00 83.81 88 ARG A C 1
ATOM 691 O O . ARG A 1 88 ? -12.892 -7.030 26.743 1.00 83.81 88 ARG A O 1
ATOM 698 N N . TYR A 1 89 ? -11.118 -7.304 25.396 1.00 86.12 89 TYR A N 1
ATOM 699 C CA . TYR A 1 89 ? -10.233 -7.996 26.331 1.00 86.12 89 TYR A CA 1
ATOM 700 C C . TYR A 1 89 ? -9.027 -7.136 26.724 1.00 86.12 89 TYR A C 1
ATOM 702 O O . TYR A 1 89 ? -8.126 -7.627 27.397 1.00 86.12 89 TYR A O 1
ATOM 710 N N . GLU A 1 90 ? -8.961 -5.883 26.285 1.00 83.56 90 GLU A N 1
ATOM 711 C CA . GLU A 1 90 ? -7.866 -4.976 26.612 1.00 83.56 90 GLU A CA 1
ATOM 712 C C . GLU A 1 90 ? -8.069 -4.396 28.023 1.00 83.56 90 GLU A C 1
ATOM 714 O O . GLU A 1 90 ? -9.158 -3.924 28.349 1.00 83.56 90 GLU A O 1
ATOM 719 N N . GLY A 1 91 ? -7.042 -4.469 28.874 1.00 81.88 91 GLY A N 1
ATOM 720 C CA . GLY A 1 91 ? -7.084 -4.004 30.267 1.00 81.88 91 GLY A CA 1
ATOM 721 C C . GLY A 1 91 ? -6.396 -4.960 31.245 1.00 81.88 91 GLY A C 1
ATOM 722 O O . GLY A 1 91 ? -5.995 -6.065 30.872 1.00 81.88 91 GLY A O 1
ATOM 723 N N . ASP A 1 92 ? -6.261 -4.528 32.500 1.00 81.75 92 ASP A N 1
ATOM 724 C CA . ASP A 1 92 ? -5.711 -5.354 33.576 1.00 81.75 92 ASP A CA 1
ATOM 725 C C . ASP A 1 92 ? -6.759 -6.357 34.069 1.00 81.75 92 ASP A C 1
ATOM 727 O O . ASP A 1 92 ? -7.798 -5.992 34.617 1.00 81.75 92 ASP A O 1
ATOM 731 N N . HIS A 1 93 ? -6.466 -7.647 33.907 1.00 81.94 93 HIS A N 1
ATOM 732 C CA . HIS A 1 93 ? -7.313 -8.748 34.383 1.00 81.94 93 HIS A CA 1
ATOM 733 C C . HIS A 1 93 ? -6.833 -9.276 35.741 1.00 81.94 93 HIS A C 1
ATOM 735 O O . HIS A 1 93 ? -6.747 -10.487 35.945 1.00 81.94 93 HIS A O 1
ATOM 741 N N . ASP A 1 94 ? -6.463 -8.378 36.661 1.00 80.31 94 ASP A N 1
ATOM 742 C CA . ASP A 1 94 ? -6.039 -8.760 38.014 1.00 80.31 94 ASP A CA 1
ATOM 743 C C . ASP A 1 94 ? -7.267 -9.142 38.872 1.00 80.31 94 ASP A C 1
ATOM 745 O O . ASP A 1 94 ? -8.096 -8.276 39.179 1.00 80.31 94 ASP A O 1
ATOM 749 N N . PRO A 1 95 ? -7.397 -10.411 39.317 1.00 68.44 95 PRO A N 1
ATOM 750 C CA . PRO A 1 95 ? -8.523 -10.858 40.137 1.00 68.44 95 PRO A CA 1
ATOM 751 C C . PRO A 1 95 ? -8.583 -10.202 41.525 1.00 68.44 95 PRO A C 1
ATOM 753 O O . PRO A 1 95 ? -9.590 -10.346 42.217 1.00 68.44 95 PRO A O 1
ATOM 756 N N . LYS A 1 96 ? -7.532 -9.495 41.963 1.00 72.06 96 LYS A N 1
ATOM 757 C CA . LYS A 1 96 ? -7.515 -8.750 43.231 1.00 72.06 96 LYS A CA 1
ATOM 758 C C . LYS A 1 96 ? -8.010 -7.305 43.101 1.00 72.06 96 LYS A C 1
ATOM 760 O O . LYS A 1 96 ? -8.100 -6.626 44.121 1.00 72.06 96 LYS A O 1
ATOM 765 N N . GLY A 1 97 ? -8.381 -6.867 41.894 1.00 55.47 97 GLY A N 1
ATOM 766 C CA . GLY A 1 97 ? -8.855 -5.513 41.617 1.00 55.47 97 GLY A CA 1
ATOM 767 C C . GLY A 1 97 ? -7.699 -4.518 41.541 1.00 55.47 97 GLY A C 1
ATOM 768 O O . GLY A 1 97 ? -7.270 -3.971 42.557 1.00 55.47 97 GLY A O 1
ATOM 769 N N . GLY A 1 98 ? -7.199 -4.278 40.329 1.00 58.34 98 GLY A N 1
ATOM 770 C CA . GLY A 1 98 ? -6.301 -3.157 40.049 1.00 58.34 98 GLY A CA 1
ATOM 771 C C . GLY A 1 98 ? -7.054 -1.826 40.159 1.00 58.34 98 GLY A C 1
ATOM 772 O O . GLY A 1 98 ? -8.203 -1.734 39.730 1.00 58.34 98 GLY A O 1
ATOM 773 N N . ARG A 1 99 ? -6.428 -0.832 40.795 1.00 49.97 99 ARG A N 1
ATOM 774 C CA . ARG A 1 99 ? -6.921 0.553 40.903 1.00 49.97 99 ARG A CA 1
ATOM 775 C C . ARG A 1 99 ? -6.870 1.290 39.575 1.00 49.97 99 ARG A C 1
ATOM 777 O O . ARG A 1 99 ? -5.874 1.078 38.854 1.00 49.97 99 ARG A O 1
#

Radius of gyration: 18.64 Å; Cα contacts (8 Å, |Δi|>4): 128; chains: 1; bounding box: 32×29×61 Å

Foldseek 3Di:
DDQVVLVVLPQDDDDPQWDWDWDDDPDFKIKIFIWGHDPPDIHTQFIFMFGNVVDPDVSVRRSVRSNVRVVVSVVVVVVVVVVVVCVVVDDDPDPVDDD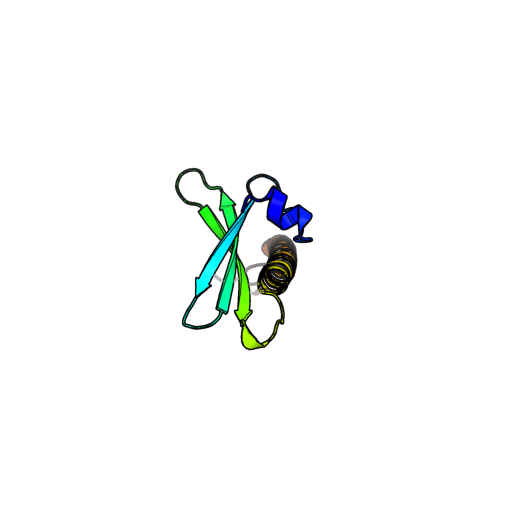

Sequence (99 aa):
MSMADLVAAGAPELPEGWFYRVMREYGAGYKVEIREQGRVFSREVAYAWVQEGHFDDMTEAVVHACRMAAGRAGDRAELRRKFAALARYEGDHDPKGGR

pLDDT: mean 89.19, std 9.06, range [49.97, 97.62]